Protein AF-A0A820H646-F1 (afdb_monomer_lite)

Radius of gyration: 17.52 Å; chains: 1; bounding box: 38×26×46 Å

Sequence (89 aa):
QQLYLWSAPIDIVECYQFYLNHLSIVNQSSFMATQLFYNCTLPRFGPLCQYSLDNYISHNSSLYEIIYNFYQHEYNPINLTCYTHLECN

Foldseek 3Di:
DPLVPPPDDPVVSVLVVVVVVVVVPDPDCPPSVVQAADPDDPPFDDRVSQKGQPPDDPVDPDPVVRVVVQVVPDDDPDPRVDIDGRDDD

Secondary structure (DSSP, 8-state):
--GGGSSS-HHHHHHHHHHHHHHTT-SS--GGGG-----PPTTEESTTS-EEETT--TT-SSHHHHHHHHHHS------TT-EEE----

pLDDT: mean 72.18, std 9.1, range [56.25, 86.88]

Organism: NCBI:txid392033

Structure (mmCIF, N/CA/C/O backbone):
data_AF-A0A820H646-F1
#
_entry.id   AF-A0A820H646-F1
#
loop_
_atom_site.group_PDB
_atom_site.id
_atom_site.type_symbol
_atom_site.label_atom_id
_atom_site.label_alt_id
_atom_site.label_comp_id
_atom_site.label_asym_id
_atom_site.label_entity_id
_atom_site.label_seq_id
_atom_site.pdbx_PDB_ins_code
_atom_site.Cartn_x
_atom_site.Cartn_y
_atom_site.Cartn_z
_atom_site.occupancy
_atom_site.B_iso_or_equiv
_atom_site.auth_seq_id
_atom_site.auth_comp_id
_atom_site.auth_asym_id
_atom_site.auth_atom_id
_atom_site.pdbx_PDB_model_num
ATOM 1 N N . GLN A 1 1 ? 0.466 14.472 18.658 1.00 65.81 1 GLN A N 1
ATOM 2 C CA . GLN A 1 1 ? 1.282 13.336 18.168 1.00 65.81 1 GLN A CA 1
ATOM 3 C C . GLN A 1 1 ? 1.855 13.732 16.807 1.00 65.81 1 GLN A C 1
ATOM 5 O O . GLN A 1 1 ? 1.136 14.377 16.060 1.00 65.81 1 GLN A O 1
ATOM 10 N N . GLN A 1 2 ? 3.125 13.446 16.497 1.00 77.38 2 GLN A N 1
ATOM 11 C CA . GLN A 1 2 ? 3.759 13.834 15.219 1.00 77.38 2 GLN A CA 1
ATOM 12 C C . GLN A 1 2 ? 3.615 12.704 14.186 1.00 77.38 2 GLN A C 1
ATOM 14 O O . GLN A 1 2 ? 4.538 11.925 13.972 1.00 77.38 2 GLN A O 1
ATOM 19 N N . LEU A 1 3 ? 2.425 12.575 13.592 1.00 77.50 3 LEU A N 1
ATOM 20 C CA . LEU A 1 3 ? 2.073 11.447 12.712 1.00 77.50 3 LEU A CA 1
ATOM 21 C C . LEU A 1 3 ? 2.851 11.421 11.390 1.00 77.50 3 LEU A C 1
ATOM 23 O O . LEU A 1 3 ? 3.044 10.359 10.819 1.00 77.50 3 LEU A O 1
ATOM 27 N N . TYR A 1 4 ? 3.362 12.565 10.940 1.00 73.00 4 TYR A N 1
ATOM 28 C CA . TYR A 1 4 ? 4.225 12.661 9.758 1.00 73.00 4 TYR A CA 1
ATOM 29 C C . TYR A 1 4 ? 5.590 11.973 9.935 1.00 73.00 4 TYR A C 1
ATOM 31 O O . TYR A 1 4 ? 6.316 11.800 8.964 1.00 73.00 4 TYR A O 1
ATOM 39 N N . LEU A 1 5 ? 5.961 11.598 11.166 1.00 80.12 5 LEU A N 1
ATOM 40 C CA . LEU A 1 5 ? 7.152 10.786 11.435 1.00 80.12 5 LEU A CA 1
ATOM 41 C C . LEU A 1 5 ? 6.893 9.288 11.258 1.00 80.12 5 LEU A C 1
ATOM 43 O O . LEU A 1 5 ? 7.815 8.486 11.393 1.00 80.12 5 LEU A O 1
ATOM 47 N N . TRP A 1 6 ? 5.646 8.882 11.020 1.00 77.12 6 TRP A N 1
ATOM 48 C CA . TRP A 1 6 ? 5.343 7.492 10.732 1.00 77.12 6 TRP A CA 1
ATOM 49 C C . TRP A 1 6 ? 5.862 7.174 9.334 1.00 77.12 6 TRP A C 1
ATOM 51 O O . TRP A 1 6 ? 5.584 7.910 8.391 1.00 77.12 6 TRP A O 1
ATOM 61 N N . SER A 1 7 ? 6.580 6.061 9.183 1.00 78.56 7 SER A N 1
ATOM 62 C CA . SER A 1 7 ? 7.001 5.520 7.880 1.00 78.56 7 SER A CA 1
ATOM 63 C C . SER A 1 7 ? 5.815 4.938 7.090 1.00 78.56 7 SER A C 1
ATOM 65 O O . SER A 1 7 ? 5.901 3.845 6.537 1.00 78.56 7 SER A O 1
ATOM 67 N N . ALA A 1 8 ? 4.681 5.637 7.099 1.00 76.38 8 ALA A N 1
ATOM 68 C CA . ALA A 1 8 ? 3.440 5.291 6.430 1.00 76.38 8 ALA A CA 1
ATOM 69 C C . ALA A 1 8 ? 3.176 6.287 5.284 1.00 76.38 8 ALA A C 1
ATOM 71 O O . ALA A 1 8 ? 3.619 7.435 5.358 1.00 76.38 8 ALA A O 1
ATOM 72 N N . PRO A 1 9 ? 2.446 5.878 4.232 1.00 79.62 9 PRO A N 1
ATOM 73 C CA . PRO A 1 9 ? 1.956 6.786 3.199 1.00 79.62 9 PRO A CA 1
ATOM 74 C C . PRO A 1 9 ? 1.240 8.013 3.778 1.00 79.62 9 PRO A C 1
ATOM 76 O O . PRO A 1 9 ? 0.510 7.900 4.766 1.00 79.62 9 PRO A O 1
ATOM 79 N N . ILE A 1 10 ? 1.409 9.169 3.129 1.00 79.19 10 ILE A N 1
ATOM 80 C CA . ILE A 1 10 ? 0.817 10.438 3.577 1.00 79.19 10 ILE A CA 1
ATOM 81 C C . ILE A 1 10 ? -0.709 10.348 3.686 1.00 79.19 10 ILE A C 1
ATOM 83 O O . ILE A 1 10 ? -1.261 10.771 4.695 1.00 79.19 10 ILE A O 1
ATOM 87 N N . ASP A 1 11 ? -1.365 9.668 2.745 1.00 75.19 11 ASP A N 1
ATOM 88 C CA . ASP A 1 11 ? -2.814 9.452 2.754 1.00 75.19 11 ASP A CA 1
ATOM 89 C C . ASP A 1 11 ? -3.284 8.743 4.038 1.00 75.19 11 ASP A C 1
ATOM 91 O O . ASP A 1 11 ? -4.328 9.074 4.597 1.00 75.19 11 ASP A O 1
ATOM 95 N N . ILE A 1 12 ? -2.494 7.789 4.553 1.00 77.06 12 ILE A N 1
ATOM 96 C CA . ILE A 1 12 ? -2.791 7.077 5.807 1.00 77.06 12 ILE A CA 1
ATOM 97 C C . ILE A 1 12 ? -2.618 8.014 7.003 1.00 77.06 12 ILE A C 1
ATOM 99 O O . ILE A 1 12 ? -3.450 8.020 7.912 1.00 77.06 12 ILE A O 1
ATOM 103 N N . VAL A 1 13 ? -1.552 8.815 7.005 1.00 83.19 13 VAL A N 1
ATOM 104 C CA . VAL A 1 13 ? -1.281 9.807 8.053 1.00 83.19 13 VAL A CA 1
ATOM 105 C C . VAL A 1 13 ? -2.399 10.850 8.120 1.00 83.19 13 VAL A C 1
ATOM 107 O O . VAL A 1 13 ? -2.892 11.154 9.208 1.00 83.19 13 VAL A O 1
ATOM 110 N N . GLU A 1 14 ? -2.837 11.359 6.970 1.00 81.94 14 GLU A N 1
ATOM 111 C CA . GLU A 1 14 ? -3.931 12.324 6.849 1.00 81.94 14 GLU A CA 1
ATOM 112 C C . GLU A 1 14 ? -5.269 11.725 7.285 1.00 81.94 14 GLU A C 1
ATOM 114 O O . GLU A 1 14 ? -5.977 12.330 8.095 1.00 81.94 14 GLU A O 1
ATOM 119 N N . CYS A 1 15 ? -5.585 10.506 6.833 1.00 77.56 15 CYS A N 1
ATOM 120 C CA . CYS A 1 15 ? -6.788 9.794 7.261 1.00 77.56 15 CYS A CA 1
ATOM 121 C C . CYS A 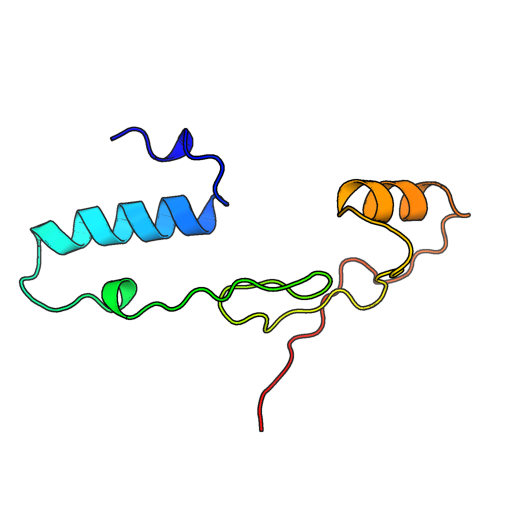1 15 ? -6.805 9.592 8.780 1.00 77.56 15 CYS A C 1
ATOM 123 O O . CYS A 1 15 ? -7.801 9.882 9.444 1.00 77.56 15 CYS A O 1
ATOM 125 N N . TYR A 1 16 ? -5.688 9.161 9.365 1.00 79.00 16 TYR A N 1
ATOM 126 C CA . TYR A 1 16 ? -5.602 8.955 10.806 1.00 79.00 16 TYR A CA 1
ATOM 127 C C . TYR A 1 16 ? -5.713 10.270 11.592 1.00 79.00 16 TYR A C 1
ATOM 129 O O . TYR A 1 16 ? -6.414 10.330 12.603 1.00 79.00 16 TYR A O 1
ATOM 137 N N . GLN A 1 17 ? -5.093 11.356 11.122 1.00 82.31 17 GLN A N 1
ATOM 138 C CA . GLN A 1 17 ? -5.245 12.670 11.752 1.00 82.31 17 GLN A CA 1
ATOM 139 C C . GLN A 1 17 ? -6.699 13.161 11.693 1.00 82.31 17 GLN A C 1
ATOM 141 O O . GLN A 1 17 ? -7.209 13.693 12.681 1.00 82.31 17 GLN A O 1
ATOM 146 N N . PHE A 1 18 ? -7.385 12.953 10.568 1.00 80.25 18 PHE A N 1
ATOM 147 C CA . PHE A 1 18 ? -8.809 13.252 10.433 1.00 80.25 18 PHE A CA 1
ATOM 148 C C . PHE A 1 18 ? -9.650 12.407 11.399 1.00 80.25 18 PHE A C 1
ATOM 150 O O . PHE A 1 18 ? -10.491 12.951 12.112 1.00 80.25 18 PHE A O 1
ATOM 157 N N . TYR A 1 19 ? -9.380 11.103 11.508 1.00 78.94 19 TYR A N 1
ATOM 158 C CA . TYR A 1 19 ? -10.017 10.229 12.495 1.00 78.94 19 TYR A CA 1
ATOM 159 C C . TYR A 1 19 ? -9.871 10.764 13.928 1.00 78.94 19 TYR A C 1
ATOM 161 O O . TYR A 1 19 ? -10.873 10.900 14.630 1.00 78.94 19 TYR A O 1
ATOM 169 N N . LEU A 1 20 ? -8.654 11.131 14.347 1.00 80.44 20 LEU A N 1
ATOM 170 C CA . LEU A 1 20 ? -8.395 11.701 15.675 1.00 80.44 20 LEU A CA 1
ATOM 171 C C . LEU A 1 20 ? -9.155 13.011 15.915 1.00 80.44 20 LEU A C 1
ATOM 173 O O . LEU A 1 20 ? -9.693 13.223 17.001 1.00 80.44 20 LEU A O 1
ATOM 177 N N . ASN A 1 21 ? -9.227 13.875 14.902 1.00 81.19 21 ASN A N 1
ATOM 178 C CA . ASN A 1 21 ? -9.957 15.136 14.996 1.00 81.19 21 ASN A CA 1
ATOM 179 C C . ASN A 1 21 ? -11.464 14.885 15.185 1.00 81.19 21 ASN A C 1
ATOM 181 O O . ASN A 1 21 ? -12.092 15.511 16.037 1.00 81.19 21 ASN A O 1
ATOM 185 N N . HIS A 1 22 ? -12.037 13.925 14.454 1.00 73.94 22 HIS A N 1
ATOM 186 C CA . HIS A 1 22 ? -13.471 13.624 14.497 1.00 73.94 22 HIS A CA 1
ATOM 187 C C . HIS A 1 22 ? -13.910 12.761 15.688 1.00 73.94 22 HIS A C 1
ATOM 189 O O . HIS A 1 22 ? -15.044 12.906 16.145 1.00 73.94 22 HIS A O 1
ATOM 195 N N . LEU A 1 23 ? -13.017 11.938 16.245 1.00 69.81 23 LEU A N 1
ATOM 196 C CA . LEU A 1 23 ? -13.237 11.205 17.499 1.00 69.81 23 LEU A CA 1
ATOM 197 C C . LEU A 1 23 ? -13.618 12.124 18.665 1.00 69.81 23 LEU A C 1
ATOM 199 O O . LEU A 1 23 ? -14.401 11.737 19.525 1.00 69.81 23 LEU A O 1
ATOM 203 N N . SER A 1 24 ? -13.065 13.339 18.697 1.00 61.47 24 SER A N 1
ATOM 204 C CA . SER A 1 24 ? -13.348 14.311 19.759 1.00 61.47 24 SER A CA 1
ATOM 205 C C . SER A 1 24 ? -14.704 15.015 19.618 1.00 61.47 24 SER A C 1
ATOM 207 O O . SER A 1 24 ? -15.165 15.637 20.571 1.00 61.47 24 SER A O 1
ATOM 209 N N . ILE A 1 25 ? -15.346 14.913 18.447 1.00 63.88 25 ILE A N 1
ATOM 210 C CA . ILE A 1 25 ? -16.536 15.699 18.088 1.00 63.88 25 ILE A CA 1
ATOM 211 C C . ILE A 1 25 ? -17.811 14.843 18.107 1.00 63.88 25 ILE A C 1
ATOM 213 O O . ILE A 1 25 ? -18.883 15.366 18.407 1.00 63.88 25 ILE A O 1
ATOM 217 N N . VAL A 1 26 ? -17.738 13.538 17.813 1.00 57.03 26 VAL A N 1
ATOM 218 C CA . VAL A 1 26 ? -18.938 12.699 17.666 1.00 57.03 26 VAL A CA 1
ATOM 219 C C . VAL A 1 26 ? -18.728 11.323 18.308 1.00 57.03 26 VAL A C 1
ATOM 221 O O . VAL A 1 26 ? -17.899 10.545 17.854 1.00 57.03 26 VAL A O 1
ATOM 224 N N . ASN A 1 27 ? -19.545 10.976 19.311 1.00 56.59 27 ASN A N 1
ATOM 225 C CA . ASN A 1 27 ? -19.693 9.618 19.878 1.00 56.59 27 ASN A CA 1
ATOM 226 C C . ASN A 1 27 ? -20.347 8.623 18.883 1.00 56.59 27 ASN A C 1
ATOM 228 O O . ASN A 1 27 ? -21.144 7.769 19.265 1.00 56.59 27 ASN A O 1
ATOM 232 N N . GLN A 1 28 ? -20.066 8.749 17.588 1.00 56.66 28 GLN A N 1
ATOM 233 C CA . GLN A 1 2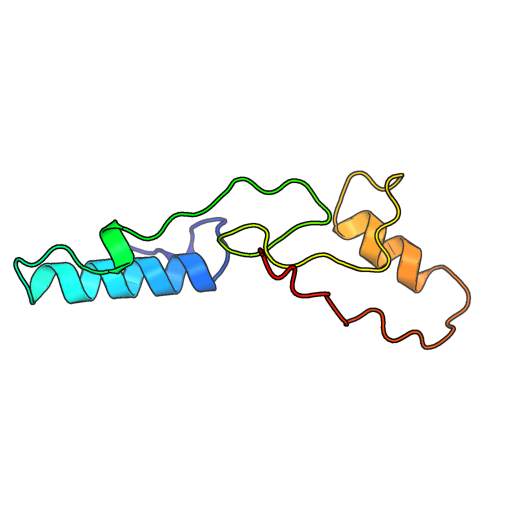8 ? -20.490 7.812 16.554 1.00 56.66 28 GLN A CA 1
ATOM 234 C C . GLN A 1 28 ? -19.243 7.173 15.968 1.00 56.66 28 GLN A C 1
ATOM 236 O O . GLN A 1 28 ? -18.254 7.855 15.709 1.00 56.66 28 GLN A O 1
ATOM 241 N N . SER A 1 29 ? -19.306 5.857 15.766 1.00 57.91 29 SER A N 1
ATOM 242 C CA . SER 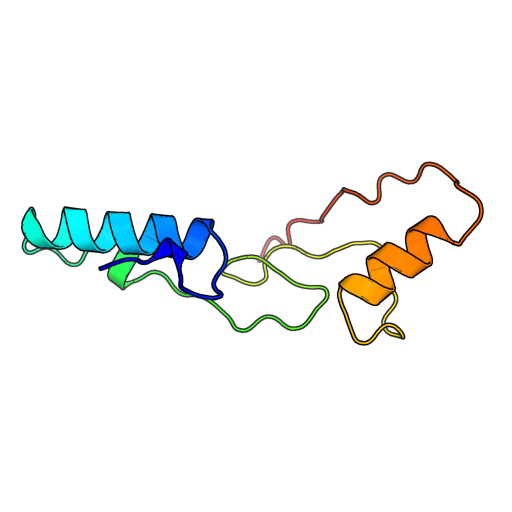A 1 29 ? -18.304 5.092 15.031 1.00 57.91 29 SER A CA 1
ATOM 243 C C . SER A 1 29 ? -18.040 5.787 13.698 1.00 57.91 29 SER A C 1
ATOM 245 O O . SER A 1 29 ? -18.866 5.732 12.785 1.00 57.91 29 SER A O 1
ATOM 247 N N . SER A 1 30 ? -16.931 6.514 13.615 1.00 60.88 30 SER A N 1
ATOM 248 C CA . SER A 1 30 ? -16.576 7.238 12.407 1.00 60.88 30 SER A CA 1
ATOM 249 C C . SER A 1 30 ? -16.359 6.222 11.288 1.00 60.88 30 SER A C 1
ATOM 251 O O . SER A 1 30 ? -15.828 5.140 11.515 1.00 60.88 30 SER A O 1
ATOM 253 N N . PHE A 1 31 ? -16.765 6.565 10.068 1.00 60.81 31 PHE A N 1
ATOM 254 C CA . PHE A 1 31 ? -16.512 5.785 8.848 1.00 60.81 31 PHE A CA 1
ATOM 255 C C . PHE A 1 31 ? -15.049 5.286 8.736 1.00 60.81 31 PHE A C 1
ATOM 257 O O . PHE A 1 31 ? -14.779 4.198 8.233 1.00 60.81 31 PHE A O 1
ATOM 264 N N . MET A 1 32 ? -14.114 6.052 9.304 1.00 61.81 32 MET A N 1
ATOM 265 C CA . MET A 1 32 ? -12.695 5.723 9.466 1.00 61.81 32 MET A CA 1
ATOM 266 C C . MET A 1 32 ? -12.424 4.485 10.342 1.00 61.81 32 MET A C 1
ATOM 268 O O . MET A 1 32 ? -11.520 3.715 10.037 1.00 61.81 32 MET A O 1
ATOM 272 N N . ALA A 1 33 ? -13.201 4.249 11.405 1.00 64.31 33 ALA A N 1
ATOM 273 C CA . ALA A 1 33 ? -13.063 3.059 12.256 1.00 64.31 33 ALA A CA 1
ATOM 274 C C . ALA A 1 33 ? -13.417 1.758 11.514 1.00 64.31 33 ALA A C 1
ATOM 276 O O . ALA A 1 33 ? -12.989 0.678 11.912 1.00 64.31 33 ALA A O 1
ATOM 277 N N . THR A 1 34 ? -14.191 1.862 10.431 1.00 68.69 34 THR A N 1
ATOM 278 C CA . THR A 1 34 ? -14.570 0.738 9.563 1.00 68.69 34 THR A CA 1
ATOM 279 C C . THR A 1 34 ? -13.698 0.617 8.312 1.00 68.69 34 THR A C 1
ATOM 281 O O . THR A 1 34 ? -13.943 -0.251 7.477 1.00 68.69 34 THR A O 1
ATOM 284 N N . GLN A 1 35 ? -12.694 1.484 8.151 1.00 70.50 35 GLN A N 1
ATOM 285 C CA . GLN A 1 35 ? -11.883 1.543 6.943 1.00 70.50 35 GLN A CA 1
ATOM 286 C C . GLN A 1 35 ? -10.846 0.411 6.946 1.00 70.50 35 GLN A C 1
ATOM 288 O O . GLN A 1 35 ? -9.973 0.338 7.810 1.00 70.50 35 GLN A O 1
ATOM 293 N N . LEU A 1 36 ? -10.974 -0.504 5.985 1.00 72.06 36 LEU A N 1
ATOM 294 C CA . LEU A 1 36 ? -10.098 -1.662 5.835 1.00 72.06 36 LEU A CA 1
ATOM 295 C C . LEU A 1 36 ? -8.939 -1.329 4.894 1.00 72.06 36 LEU A C 1
ATOM 297 O O . LEU A 1 36 ? -9.147 -0.790 3.807 1.00 72.06 36 LEU A O 1
ATOM 301 N N . PHE A 1 37 ? -7.731 -1.701 5.311 1.00 73.44 37 PHE A N 1
ATOM 302 C CA . PHE A 1 37 ? -6.529 -1.644 4.489 1.00 73.44 37 PHE A CA 1
ATOM 303 C C . PHE A 1 37 ? -5.986 -3.061 4.332 1.00 73.44 37 PHE A C 1
ATOM 305 O O . PHE A 1 37 ? -5.657 -3.719 5.322 1.00 73.44 37 PHE A O 1
ATOM 312 N N . TYR A 1 38 ? -5.908 -3.544 3.098 1.00 77.12 38 TYR A N 1
ATOM 313 C CA . TYR A 1 38 ? -5.353 -4.860 2.807 1.00 77.12 38 TYR A CA 1
ATOM 314 C C . TYR A 1 38 ? -3.836 -4.791 2.629 1.00 77.12 38 TYR A C 1
ATOM 316 O O . TYR A 1 38 ? -3.292 -3.833 2.081 1.00 77.12 38 TYR A O 1
ATOM 324 N N . ASN A 1 39 ? -3.142 -5.840 3.072 1.00 78.88 39 ASN A N 1
ATOM 325 C CA . ASN A 1 39 ? -1.719 -6.010 2.799 1.00 78.88 39 ASN A CA 1
ATOM 326 C C . ASN A 1 39 ? -1.542 -6.545 1.370 1.00 78.88 39 ASN A C 1
ATOM 328 O O . ASN A 1 39 ? -1.512 -7.755 1.138 1.00 78.88 39 ASN A O 1
ATOM 332 N N . CYS A 1 40 ? -1.514 -5.628 0.409 1.00 77.31 40 CYS A N 1
ATOM 333 C CA . CYS A 1 40 ? -1.384 -5.949 -1.004 1.00 77.31 40 CYS A CA 1
ATOM 334 C C . CYS A 1 40 ? 0.049 -6.357 -1.341 1.00 77.31 40 CYS A C 1
ATOM 336 O O . CYS A 1 40 ? 1.008 -5.687 -0.965 1.00 77.31 40 CYS A O 1
ATOM 338 N N . THR A 1 41 ? 0.200 -7.432 -2.108 1.00 81.94 41 THR A N 1
ATOM 339 C CA . THR A 1 41 ? 1.479 -7.751 -2.743 1.00 81.94 41 THR A CA 1
ATOM 340 C C . THR A 1 41 ? 1.585 -6.991 -4.060 1.00 81.94 41 THR A C 1
ATOM 342 O O . THR A 1 41 ? 0.613 -6.923 -4.819 1.00 81.94 41 THR A O 1
ATOM 345 N N . LEU A 1 42 ? 2.770 -6.445 -4.346 1.00 76.81 42 LEU A N 1
ATOM 346 C CA . LEU A 1 42 ? 3.064 -5.877 -5.660 1.00 76.81 42 LEU A CA 1
ATOM 347 C C . LEU A 1 42 ? 2.707 -6.886 -6.773 1.00 76.81 42 LEU A C 1
ATOM 349 O O . LEU A 1 42 ? 2.903 -8.089 -6.588 1.00 76.81 42 LEU A O 1
ATOM 353 N N . PRO A 1 43 ? 2.174 -6.419 -7.917 1.00 80.19 43 PRO A N 1
ATOM 354 C CA . PRO A 1 43 ? 2.008 -5.014 -8.317 1.00 80.19 43 PRO A CA 1
ATOM 355 C C . PRO A 1 43 ? 0.775 -4.288 -7.785 1.00 80.19 43 PRO A C 1
ATOM 357 O O . PRO A 1 43 ? 0.530 -3.153 -8.198 1.00 80.19 43 PRO A O 1
ATOM 360 N N . ARG A 1 44 ? -0.031 -4.921 -6.931 1.00 85.44 44 ARG A N 1
ATOM 361 C CA . ARG A 1 44 ? -1.291 -4.324 -6.496 1.00 85.44 44 ARG A CA 1
ATOM 362 C C . ARG A 1 44 ? -1.081 -3.312 -5.384 1.00 85.44 44 ARG A C 1
ATOM 364 O O . ARG A 1 44 ? -0.259 -3.513 -4.492 1.00 85.44 44 ARG A O 1
ATOM 371 N N . PHE A 1 45 ? -1.862 -2.244 -5.427 1.00 82.44 45 PHE A N 1
ATOM 372 C CA . PHE A 1 45 ? -1.821 -1.168 -4.450 1.00 82.44 45 PHE A CA 1
ATOM 373 C C . PHE A 1 45 ? -3.204 -0.529 -4.267 1.00 82.44 45 PHE A C 1
ATOM 375 O O . PHE A 1 45 ? -4.174 -0.871 -4.946 1.00 82.44 45 PHE A O 1
ATOM 382 N N . GLY A 1 46 ? -3.287 0.395 -3.312 1.00 79.75 46 GLY A N 1
ATOM 383 C CA . GLY A 1 46 ? -4.534 1.009 -2.865 1.00 79.75 46 GLY A CA 1
ATOM 384 C C . GLY A 1 46 ? -5.129 0.312 -1.634 1.00 79.75 46 GLY A C 1
ATOM 385 O O . GLY A 1 46 ? -4.717 -0.801 -1.302 1.00 79.75 46 GLY A O 1
ATOM 386 N N . PRO A 1 47 ? -6.094 0.949 -0.943 1.00 78.38 47 PRO A N 1
ATOM 387 C CA . PRO A 1 47 ? -6.676 0.427 0.299 1.00 78.38 47 PRO A CA 1
ATOM 388 C C . PRO A 1 47 ? -7.228 -1.000 0.194 1.00 78.38 47 PRO A C 1
ATOM 390 O O . PRO A 1 47 ? -7.131 -1.775 1.141 1.00 78.38 47 PRO A O 1
ATOM 393 N N . LEU A 1 48 ? -7.775 -1.356 -0.969 1.00 83.88 48 LEU A N 1
ATOM 394 C CA . LEU A 1 48 ? -8.403 -2.645 -1.257 1.00 83.88 48 LEU A CA 1
ATOM 395 C C . LEU A 1 48 ? -7.637 -3.456 -2.309 1.00 83.88 48 LEU A C 1
ATOM 397 O O . LEU A 1 48 ? -8.192 -4.381 -2.895 1.00 83.88 48 LEU A O 1
ATOM 401 N N . CYS A 1 49 ? -6.372 -3.115 -2.576 1.00 83.50 49 CYS A N 1
ATOM 402 C CA . CYS A 1 49 ? -5.592 -3.691 -3.679 1.00 83.50 49 CYS A CA 1
ATOM 403 C C . CYS A 1 49 ? -6.264 -3.518 -5.049 1.00 83.50 49 CYS A C 1
ATOM 405 O O . CYS A 1 49 ? -6.061 -4.338 -5.947 1.00 83.50 49 CYS A O 1
ATOM 407 N N . GLN A 1 50 ? -7.090 -2.479 -5.187 1.00 86.88 50 GLN A N 1
ATOM 408 C CA . GLN A 1 50 ? -7.941 -2.271 -6.351 1.00 86.88 50 GLN A CA 1
ATOM 409 C C . GLN A 1 50 ? -7.200 -1.658 -7.537 1.00 86.88 50 GLN A C 1
ATOM 411 O O . GLN A 1 50 ? -7.785 -1.510 -8.598 1.00 86.88 50 GLN A O 1
ATOM 416 N N . TYR A 1 51 ? -5.935 -1.282 -7.385 1.00 86.44 51 TYR A N 1
ATOM 417 C CA . TYR A 1 51 ? -5.129 -0.770 -8.484 1.00 86.44 51 TYR A CA 1
ATOM 418 C C . TYR A 1 51 ? -3.973 -1.717 -8.769 1.00 86.44 51 TYR A C 1
ATOM 420 O O . TYR A 1 51 ? -3.405 -2.304 -7.847 1.00 86.44 51 TYR A O 1
ATOM 428 N N . SER A 1 52 ? -3.609 -1.860 -10.040 1.00 85.06 52 SER A N 1
ATOM 429 C CA . SER A 1 52 ? -2.447 -2.638 -10.470 1.00 85.06 52 SER A CA 1
ATOM 430 C C . SER A 1 52 ? -1.622 -1.850 -11.473 1.00 85.06 52 SER A C 1
ATOM 432 O O . SER A 1 52 ? -2.170 -1.176 -12.343 1.00 85.06 52 SER A O 1
ATOM 434 N N . LEU A 1 53 ? -0.300 -1.961 -11.363 1.00 78.12 53 LEU A N 1
ATOM 435 C CA . LEU A 1 53 ? 0.618 -1.469 -12.387 1.00 78.12 53 LEU A CA 1
ATOM 436 C C . LEU A 1 53 ? 0.595 -2.429 -13.582 1.00 78.12 53 LEU A C 1
ATOM 438 O O . LEU A 1 53 ? 0.860 -3.620 -13.410 1.00 78.12 53 LEU A O 1
ATOM 442 N N . ASP A 1 54 ? 0.298 -1.915 -14.775 1.00 69.19 54 ASP A N 1
ATOM 443 C CA . ASP A 1 54 ? 0.125 -2.740 -15.983 1.00 69.19 54 ASP A CA 1
ATOM 444 C C . ASP A 1 54 ? 1.444 -3.354 -16.479 1.00 69.19 54 ASP A C 1
ATOM 446 O O . ASP A 1 54 ? 1.464 -4.455 -17.019 1.00 69.19 54 ASP A O 1
ATOM 450 N N . ASN A 1 55 ? 2.568 -2.679 -16.231 1.00 66.31 55 ASN A N 1
ATOM 451 C CA . ASN A 1 55 ? 3.893 -3.068 -16.720 1.00 66.31 55 ASN A CA 1
ATOM 452 C C . ASN A 1 55 ? 4.836 -3.477 -15.578 1.00 66.31 55 ASN A C 1
ATOM 454 O O . ASN A 1 55 ? 6.010 -3.104 -15.526 1.00 66.31 55 ASN A O 1
ATOM 458 N N . TYR A 1 56 ? 4.309 -4.258 -14.636 1.00 64.88 56 TYR A N 1
ATOM 459 C CA . TYR A 1 56 ? 5.105 -4.857 -13.572 1.00 64.88 56 TYR A CA 1
ATOM 460 C C . TYR A 1 56 ? 5.908 -6.054 -14.079 1.00 64.88 56 TYR A C 1
ATOM 462 O O . TYR A 1 56 ? 5.355 -7.079 -14.477 1.00 64.88 56 TYR A O 1
ATOM 470 N N . ILE A 1 57 ? 7.232 -5.946 -14.001 1.00 64.31 57 ILE A N 1
ATOM 471 C CA . ILE A 1 57 ? 8.143 -7.054 -14.284 1.00 64.31 57 ILE A CA 1
ATOM 472 C C . ILE A 1 57 ? 8.381 -7.807 -12.971 1.00 64.31 57 ILE A C 1
ATOM 474 O O . ILE A 1 57 ? 9.081 -7.314 -12.088 1.00 64.31 57 ILE A O 1
ATOM 478 N N . SER A 1 58 ? 7.824 -9.017 -12.854 1.00 61.25 58 SER A N 1
ATOM 479 C CA . SER A 1 58 ? 7.873 -9.850 -11.637 1.00 61.25 58 SER A CA 1
ATOM 480 C C . SER A 1 58 ? 9.268 -10.290 -11.197 1.00 61.25 58 SER A C 1
ATOM 482 O O . SER A 1 58 ? 9.418 -10.859 -10.120 1.00 61.25 58 SER A O 1
ATOM 484 N N . HIS A 1 59 ? 10.287 -10.063 -12.026 1.00 60.34 59 HIS A N 1
ATOM 485 C CA . HIS A 1 59 ? 11.681 -10.335 -11.682 1.00 60.34 59 HIS A CA 1
ATOM 486 C C . HIS A 1 59 ? 12.305 -9.269 -10.773 1.00 60.34 59 HIS A C 1
ATOM 488 O O . HIS A 1 59 ? 13.370 -9.516 -10.216 1.00 60.34 59 HIS A O 1
ATOM 494 N N . ASN A 1 60 ? 11.649 -8.118 -10.597 1.00 60.81 60 ASN A N 1
ATOM 495 C CA . ASN A 1 60 ? 12.135 -7.054 -9.7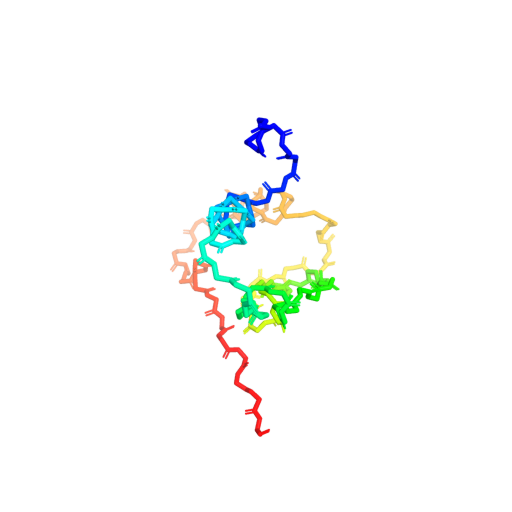28 1.00 60.81 60 ASN A CA 1
ATOM 496 C C . ASN A 1 60 ? 11.534 -7.204 -8.329 1.00 60.81 60 ASN A C 1
ATOM 498 O O . ASN A 1 60 ? 10.316 -7.242 -8.147 1.00 60.81 60 ASN A O 1
ATOM 502 N N . SER A 1 61 ? 12.412 -7.283 -7.336 1.00 63.53 61 SER A N 1
ATOM 503 C CA . SER A 1 61 ? 12.077 -7.537 -5.936 1.00 63.53 61 SER A CA 1
ATOM 504 C C . SER A 1 61 ? 11.515 -6.305 -5.223 1.00 63.53 61 SER A C 1
ATOM 506 O O . SER A 1 61 ? 10.829 -6.433 -4.209 1.00 63.53 61 SER A O 1
ATOM 508 N N . SER A 1 62 ? 11.764 -5.105 -5.761 1.00 71.94 62 SER A N 1
ATOM 509 C CA . SER A 1 62 ? 11.324 -3.840 -5.170 1.00 71.94 62 SER A CA 1
ATOM 510 C C . SER A 1 62 ? 10.745 -2.857 -6.192 1.00 71.94 62 SER A C 1
ATOM 512 O O . SER A 1 62 ? 11.091 -2.872 -7.373 1.00 71.94 62 SER A O 1
ATOM 514 N N . LEU A 1 63 ? 9.898 -1.936 -5.712 1.00 70.69 63 LEU A N 1
ATOM 515 C CA . LEU A 1 63 ? 9.392 -0.804 -6.502 1.00 70.69 63 LEU A CA 1
ATOM 516 C C . LEU A 1 63 ? 10.536 0.022 -7.112 1.00 70.69 63 LEU A C 1
ATOM 518 O O . LEU A 1 63 ? 10.449 0.454 -8.259 1.00 70.69 63 LEU A O 1
ATOM 522 N N . TYR A 1 64 ? 11.621 0.208 -6.356 1.00 76.00 64 TYR A N 1
ATOM 523 C CA . TYR A 1 64 ? 12.798 0.940 -6.810 1.00 76.00 64 TYR A CA 1
ATOM 524 C C . TYR A 1 64 ? 13.438 0.288 -8.042 1.00 76.00 64 TYR A C 1
ATOM 526 O O . TYR A 1 64 ? 13.705 0.976 -9.023 1.00 76.00 64 TYR A O 1
ATOM 534 N N . GLU A 1 65 ? 13.625 -1.033 -8.026 1.00 75.06 65 GLU A N 1
ATOM 535 C CA . GLU A 1 65 ? 14.184 -1.780 -9.163 1.00 75.06 65 GLU A CA 1
ATOM 536 C C . GLU A 1 65 ? 13.295 -1.688 -10.406 1.00 75.06 65 GLU A C 1
ATOM 538 O O . GLU A 1 65 ? 13.799 -1.617 -11.524 1.00 75.06 65 GLU A O 1
ATOM 543 N N . ILE A 1 66 ? 11.974 -1.642 -10.227 1.00 73.75 66 ILE A N 1
ATOM 544 C CA . ILE A 1 66 ? 11.014 -1.485 -11.330 1.00 73.75 66 ILE A CA 1
ATOM 545 C C . ILE A 1 66 ? 11.170 -0.119 -11.988 1.00 73.75 66 ILE A C 1
ATOM 547 O O . ILE A 1 66 ? 11.302 -0.042 -13.209 1.00 73.75 66 ILE A O 1
ATOM 551 N N . ILE A 1 67 ? 11.208 0.944 -11.181 1.00 74.56 67 ILE A N 1
ATOM 552 C CA . ILE A 1 67 ? 11.414 2.311 -11.669 1.00 74.56 67 ILE A CA 1
ATOM 553 C C . ILE A 1 67 ? 12.785 2.422 -12.343 1.00 74.56 67 ILE A C 1
ATOM 555 O O . ILE A 1 67 ? 12.891 2.960 -13.442 1.00 74.56 67 ILE A O 1
ATOM 559 N N . TYR A 1 68 ? 13.832 1.881 -11.719 1.00 77.50 68 TYR A N 1
ATOM 560 C CA . TYR A 1 68 ? 15.188 1.906 -12.260 1.00 77.50 68 TYR A CA 1
ATOM 561 C C . TYR A 1 68 ? 15.272 1.216 -13.627 1.00 77.50 68 TYR A C 1
ATOM 563 O O . TYR A 1 68 ? 15.726 1.827 -14.591 1.00 77.50 68 TYR A O 1
ATOM 571 N N . ASN A 1 69 ? 14.776 -0.020 -13.740 1.00 73.94 69 ASN A N 1
ATOM 572 C CA . ASN A 1 69 ? 14.814 -0.782 -14.989 1.00 73.94 69 ASN A CA 1
ATOM 573 C C . ASN A 1 69 ? 14.015 -0.121 -16.116 1.00 73.94 69 ASN A C 1
ATOM 575 O O . ASN A 1 69 ? 14.423 -0.215 -17.274 1.00 73.94 69 ASN A O 1
ATOM 579 N N . PHE A 1 70 ? 12.918 0.569 -15.792 1.00 69.44 70 PHE A N 1
ATOM 580 C CA . PHE A 1 70 ? 12.154 1.338 -16.772 1.00 69.44 70 PHE A CA 1
ATOM 581 C C . PHE A 1 70 ? 13.005 2.431 -17.431 1.00 69.44 70 PHE A C 1
ATOM 583 O O . PHE A 1 70 ? 13.020 2.538 -18.653 1.00 69.44 70 PHE A O 1
ATOM 590 N N . TYR A 1 71 ? 13.762 3.198 -16.643 1.00 71.94 71 TYR A N 1
ATOM 591 C CA . TYR A 1 71 ? 14.608 4.273 -17.172 1.00 71.94 71 TYR A CA 1
ATOM 592 C C . TYR A 1 71 ? 15.898 3.785 -17.855 1.00 71.94 71 TYR A C 1
ATOM 594 O O . TYR A 1 71 ? 16.562 4.586 -18.510 1.00 71.94 71 TYR A O 1
ATOM 602 N N . GLN A 1 72 ? 16.276 2.510 -17.700 1.00 73.31 72 GLN A N 1
ATOM 603 C CA . GLN A 1 72 ? 17.479 1.934 -18.322 1.00 73.31 72 GLN A CA 1
ATOM 604 C C . GLN A 1 72 ? 17.246 1.360 -19.730 1.00 73.31 72 GLN A C 1
ATOM 606 O O . GLN A 1 72 ? 18.205 1.227 -20.487 1.00 73.31 72 GLN A O 1
ATOM 611 N N . HIS A 1 73 ? 16.010 1.013 -20.100 1.00 63.59 73 HIS A N 1
ATOM 612 C CA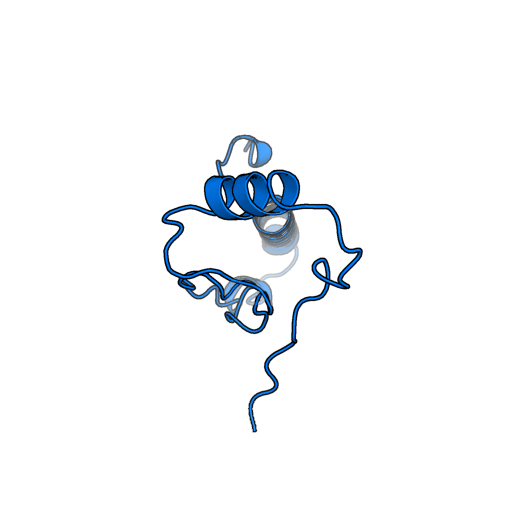 . HIS A 1 73 ? 15.699 0.548 -21.457 1.00 63.59 73 HIS A CA 1
ATOM 613 C C . HIS A 1 73 ? 15.442 1.742 -22.388 1.00 63.59 73 HIS A C 1
ATOM 615 O O . HIS A 1 73 ? 14.991 2.790 -21.927 1.00 63.59 73 HIS A O 1
ATOM 621 N N . GLU A 1 74 ? 15.742 1.596 -23.689 1.00 56.81 74 GLU A N 1
ATOM 622 C CA . GLU A 1 74 ? 15.507 2.643 -24.695 1.00 56.81 74 GLU A CA 1
ATOM 623 C C . GLU A 1 74 ? 14.102 3.227 -24.530 1.00 56.81 74 GLU A C 1
ATOM 625 O O . GLU A 1 74 ? 13.100 2.512 -24.602 1.00 56.81 74 GLU A O 1
ATOM 630 N N . TYR A 1 75 ? 14.054 4.531 -24.251 1.00 58.59 75 TYR A N 1
ATOM 631 C CA . TYR A 1 75 ? 12.831 5.260 -23.958 1.00 58.59 75 TYR A CA 1
ATOM 632 C C . TYR A 1 75 ? 11.868 5.167 -25.145 1.00 58.59 75 TYR A C 1
ATOM 634 O O . TYR A 1 75 ? 11.948 5.936 -26.101 1.00 58.59 75 TYR A O 1
ATOM 642 N N . ASN A 1 76 ? 10.934 4.226 -25.064 1.00 58.81 76 ASN A N 1
ATOM 643 C CA . ASN A 1 76 ? 9.700 4.254 -25.822 1.00 58.81 76 ASN A CA 1
ATOM 644 C C . ASN A 1 76 ? 8.643 4.854 -24.890 1.00 58.81 76 ASN A C 1
ATOM 646 O O . ASN A 1 76 ? 8.413 4.290 -23.819 1.00 58.81 76 ASN A O 1
ATOM 650 N N . PRO A 1 77 ? 8.017 5.993 -25.228 1.00 57.03 77 PRO A N 1
ATOM 651 C CA . PRO A 1 77 ? 6.971 6.578 -24.403 1.00 57.03 77 PRO A CA 1
ATOM 652 C C . PRO A 1 77 ? 5.749 5.652 -24.407 1.00 57.03 77 PRO A C 1
ATOM 654 O O . PRO A 1 77 ? 4.896 5.714 -25.288 1.00 57.03 77 PRO A O 1
ATOM 657 N N . ILE A 1 78 ? 5.684 4.754 -23.430 1.00 57.16 78 ILE A N 1
ATOM 658 C CA . ILE A 1 78 ? 4.508 3.935 -23.134 1.00 57.16 78 ILE A CA 1
ATOM 659 C C . ILE A 1 78 ? 3.718 4.657 -22.038 1.00 57.16 78 ILE A C 1
ATOM 661 O O . ILE A 1 78 ? 4.320 5.264 -21.150 1.00 57.16 78 ILE A O 1
ATOM 665 N N . ASN A 1 79 ? 2.384 4.571 -22.062 1.00 56.25 79 ASN A N 1
ATOM 666 C CA . ASN A 1 79 ? 1.493 5.084 -21.009 1.00 56.25 79 ASN A CA 1
ATOM 667 C C . ASN A 1 79 ? 1.618 4.247 -19.718 1.00 56.25 79 ASN A C 1
ATOM 669 O O . ASN A 1 79 ? 0.686 3.581 -19.288 1.00 56.25 79 ASN A O 1
ATOM 673 N N . LEU A 1 80 ? 2.808 4.230 -19.125 1.00 56.44 80 LEU A N 1
ATOM 674 C CA . LEU A 1 80 ? 3.201 3.338 -18.033 1.00 56.44 80 LEU A CA 1
ATOM 675 C C . LEU A 1 80 ? 2.972 3.954 -16.646 1.00 56.44 80 LEU A C 1
ATOM 677 O O . LEU A 1 80 ? 3.045 3.263 -15.637 1.00 56.44 80 LEU A O 1
ATOM 681 N N . THR A 1 81 ? 2.660 5.252 -16.597 1.00 58.97 81 THR A N 1
ATOM 682 C CA . THR A 1 81 ? 2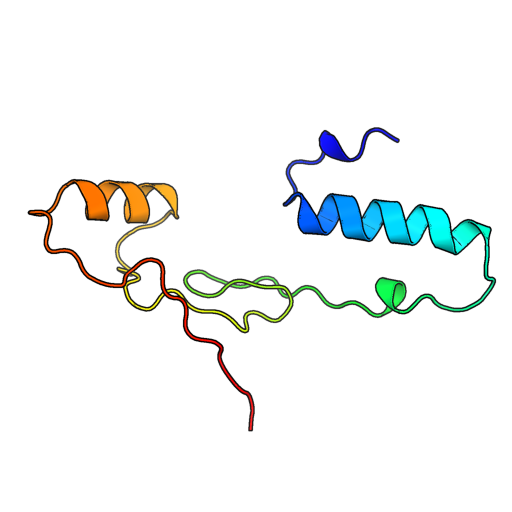.095 5.912 -15.410 1.00 58.97 81 THR A CA 1
ATOM 683 C C . THR A 1 81 ? 0.621 5.564 -15.199 1.00 58.97 81 THR A C 1
ATOM 685 O O . THR A 1 81 ? 0.032 5.979 -14.201 1.00 58.97 81 THR A O 1
ATOM 688 N N . CYS A 1 82 ? 0.012 4.820 -16.126 1.00 68.31 82 CYS A N 1
ATOM 689 C CA . CYS A 1 82 ? -1.339 4.317 -15.974 1.00 68.31 82 CYS A CA 1
ATOM 690 C C . CYS A 1 82 ? -1.356 3.112 -15.030 1.00 68.31 82 CYS A C 1
ATOM 692 O O . CYS A 1 82 ? -0.470 2.256 -15.037 1.00 68.31 82 CYS A O 1
ATOM 694 N N . TYR A 1 83 ? -2.387 3.077 -14.200 1.00 78.56 83 TYR A N 1
ATOM 695 C CA . TYR A 1 83 ? -2.753 1.927 -13.399 1.00 78.56 83 TYR A CA 1
ATOM 696 C C . TYR A 1 83 ? -4.157 1.505 -13.809 1.00 78.56 83 TYR A C 1
ATOM 698 O O . TYR A 1 83 ? -5.010 2.351 -14.096 1.00 78.56 83 TYR A O 1
ATOM 706 N N . THR A 1 84 ? -4.411 0.204 -13.796 1.00 83.12 84 THR A N 1
ATOM 707 C CA . THR A 1 84 ? -5.756 -0.316 -14.024 1.00 83.12 84 THR A CA 1
ATOM 708 C C . THR A 1 84 ? -6.501 -0.387 -12.698 1.00 83.12 84 THR A C 1
ATOM 710 O O . THR A 1 84 ? -5.994 -0.951 -11.725 1.00 83.12 84 THR A O 1
ATOM 713 N N . HIS A 1 85 ? -7.709 0.180 -12.657 1.00 86.25 85 HIS A N 1
ATOM 714 C CA . HIS A 1 85 ? -8.660 -0.050 -11.573 1.00 86.25 85 HIS A CA 1
ATOM 715 C C . HIS A 1 85 ? -9.339 -1.409 -11.782 1.00 86.25 85 HIS A C 1
ATOM 717 O O . HIS A 1 85 ? -10.003 -1.638 -12.790 1.00 86.25 85 HIS A O 1
ATOM 723 N N . LEU A 1 86 ? -9.124 -2.323 -10.844 1.00 84.12 86 LEU A N 1
ATOM 724 C CA . LEU A 1 86 ? -9.716 -3.650 -10.805 1.00 84.12 86 LEU A CA 1
ATOM 725 C C . LEU A 1 86 ? -11.137 -3.525 -10.248 1.00 84.12 86 LEU A C 1
ATOM 727 O O . LEU A 1 86 ? -11.335 -3.468 -9.035 1.00 84.12 86 LEU A O 1
ATOM 731 N N . GLU A 1 87 ? -12.124 -3.471 -11.137 1.00 78.44 87 GLU A N 1
ATOM 732 C CA . GLU A 1 87 ? -13.529 -3.546 -10.743 1.00 78.44 87 GLU A CA 1
ATOM 733 C C . GLU A 1 87 ? -13.868 -4.986 -10.322 1.00 78.44 87 GLU A C 1
ATOM 735 O O . GLU A 1 87 ? -13.583 -5.947 -11.040 1.00 78.44 87 GLU A O 1
ATOM 740 N N . CYS A 1 88 ? -14.450 -5.149 -9.133 1.00 70.50 88 CYS A N 1
ATOM 741 C CA . CYS A 1 88 ? -15.062 -6.413 -8.732 1.00 70.50 88 CYS A CA 1
ATOM 742 C C . CYS A 1 88 ? -16.443 -6.530 -9.393 1.00 70.50 88 CYS A C 1
ATOM 744 O O . CYS A 1 88 ? -17.177 -5.543 -9.425 1.00 70.50 88 CYS A O 1
ATOM 746 N N . ASN A 1 89 ? -16.799 -7.726 -9.873 1.00 58.66 89 ASN A N 1
ATOM 747 C CA . ASN A 1 89 ? -18.181 -8.047 -10.255 1.00 58.66 89 ASN A CA 1
ATOM 748 C C . ASN A 1 89 ? -19.104 -8.118 -9.035 1.00 58.66 89 ASN A C 1
ATOM 750 O O . ASN A 1 89 ? -18.644 -8.630 -7.986 1.00 58.66 89 ASN A O 1
#